Protein AF-A0A7S2A910-F1 (afdb_monomer_lite)

pLDDT: mean 71.66, std 19.48, range [35.72, 94.19]

Sequence (164 aa):
MKNLNARTTRSQGTSTARVACPLPASVPTVTPTARGRAMPSRLSRVRKSLDGVVQEKTGVTPLSKHIQDGSWKIVIIECQSQPHHAKSWSLRRGFFEGVKDSEVLPIHEACARRPIPEAIDALFMAHPLSIRARESAYRRLPVHIACRSGGGARPPPTASGRGG

Organism: Trieres chinensis (NCBI:txid1514140)

Secondary structure (DSSP, 8-state):
-------------------PPPP--------------------------SS-----S----HHHHHHHTT-HHHHHHHHHH-GGGGG--EEETTTTTTSS-EEE-HHHHHHHT---HHHHHHHHHH-GGGGG---TTT---HHHHHHHHHTT------------

Structure (mmCIF, N/CA/C/O backbone):
data_AF-A0A7S2A910-F1
#
_entry.id   AF-A0A7S2A910-F1
#
loop_
_atom_site.group_PDB
_atom_site.id
_atom_site.type_symbol
_atom_site.label_atom_id
_atom_site.label_alt_id
_atom_site.label_comp_id
_atom_site.label_asym_id
_atom_site.label_entity_id
_atom_site.label_seq_id
_atom_site.pdbx_PDB_ins_code
_atom_site.Cartn_x
_atom_site.Cartn_y
_atom_site.Cartn_z
_atom_site.occupancy
_atom_site.B_iso_or_equiv
_atom_site.auth_seq_id
_atom_site.auth_comp_id
_atom_site.auth_asym_id
_atom_site.auth_atom_id
_atom_site.pdbx_PDB_model_num
ATOM 1 N N . MET A 1 1 ? -35.081 -50.556 35.744 1.00 40.06 1 MET A N 1
ATOM 2 C CA . MET A 1 1 ? -34.604 -49.161 35.644 1.00 40.06 1 MET A CA 1
ATOM 3 C C . MET A 1 1 ? -34.170 -48.899 34.208 1.00 40.06 1 MET A C 1
ATOM 5 O O . MET A 1 1 ? -33.286 -49.603 33.759 1.00 40.06 1 MET A O 1
ATOM 9 N N . LYS A 1 2 ? -34.818 -47.917 33.557 1.00 48.88 2 LYS A N 1
ATOM 10 C CA . LYS A 1 2 ? -34.350 -47.045 32.452 1.00 48.88 2 LYS A CA 1
ATOM 11 C C . LYS A 1 2 ? -33.840 -47.756 31.169 1.00 48.88 2 LYS A C 1
ATOM 13 O O . LYS A 1 2 ? -32.824 -48.427 31.207 1.00 48.88 2 LYS A O 1
ATOM 18 N N . ASN A 1 3 ? -34.599 -47.744 30.060 1.00 35.72 3 ASN A N 1
ATOM 19 C CA . ASN A 1 3 ? -34.647 -46.676 29.028 1.00 35.72 3 ASN A CA 1
ATOM 20 C C . ASN A 1 3 ? -33.266 -46.427 28.380 1.00 35.72 3 ASN A C 1
ATOM 22 O O . ASN A 1 3 ? -32.298 -46.293 29.109 1.00 35.72 3 ASN A O 1
ATOM 26 N N . LEU A 1 4 ? -33.059 -46.239 27.074 1.00 50.25 4 LEU A N 1
ATOM 27 C CA . LEU A 1 4 ? -33.903 -45.924 25.915 1.00 50.25 4 LEU A CA 1
ATOM 28 C C . LEU A 1 4 ? -32.935 -45.852 24.698 1.00 50.25 4 LEU A C 1
ATOM 30 O O . LEU A 1 4 ? -31.813 -45.385 24.867 1.00 50.25 4 LEU A O 1
ATOM 34 N N . ASN A 1 5 ? -33.436 -46.156 23.493 1.00 41.19 5 ASN A N 1
ATOM 35 C CA . ASN A 1 5 ? -33.044 -45.562 22.191 1.00 41.19 5 ASN A CA 1
ATOM 36 C C . ASN A 1 5 ? -31.729 -46.051 21.530 1.00 41.19 5 ASN A C 1
ATOM 38 O O . ASN A 1 5 ? -30.758 -46.348 22.199 1.00 41.19 5 ASN A O 1
ATOM 42 N N . ALA A 1 6 ? -31.608 -46.162 20.202 1.00 50.84 6 ALA A N 1
ATOM 43 C CA . ALA A 1 6 ? -32.329 -45.460 19.143 1.00 50.84 6 ALA A CA 1
ATOM 44 C C . ALA A 1 6 ? -32.390 -46.259 17.822 1.00 50.84 6 ALA A C 1
ATOM 46 O O . ALA A 1 6 ? -31.452 -46.956 17.441 1.00 50.84 6 ALA A O 1
ATOM 47 N N . ARG A 1 7 ? -33.512 -46.079 17.113 1.00 45.81 7 ARG A N 1
ATOM 48 C CA . ARG A 1 7 ? -33.729 -46.390 15.692 1.00 45.81 7 ARG A CA 1
ATOM 49 C C . ARG A 1 7 ? -32.830 -45.535 14.799 1.00 45.81 7 ARG A C 1
ATOM 51 O O . ARG A 1 7 ? -32.754 -44.333 15.024 1.00 45.81 7 ARG A O 1
ATOM 58 N N . THR A 1 8 ? -32.387 -46.110 13.681 1.00 52.59 8 THR A N 1
ATOM 59 C CA . THR A 1 8 ? -32.183 -45.357 12.433 1.00 52.59 8 THR A CA 1
ATOM 60 C C . THR A 1 8 ? -32.766 -46.155 11.272 1.00 52.59 8 THR A C 1
ATOM 62 O O . THR A 1 8 ? -32.265 -47.212 10.898 1.00 52.59 8 THR A O 1
ATOM 65 N N . THR A 1 9 ? -33.876 -45.655 10.736 1.00 55.16 9 THR A N 1
ATOM 66 C CA . THR A 1 9 ? -34.580 -46.181 9.565 1.00 55.16 9 THR A CA 1
ATOM 67 C C . THR A 1 9 ? -33.989 -45.617 8.277 1.00 55.16 9 THR A C 1
ATOM 69 O O . THR A 1 9 ? -33.736 -44.420 8.158 1.00 55.16 9 THR A O 1
ATOM 72 N N . ARG A 1 10 ? -33.813 -46.507 7.300 1.00 46.84 10 ARG A N 1
ATOM 73 C CA . ARG A 1 10 ? -33.420 -46.243 5.913 1.00 46.84 10 ARG A CA 1
ATOM 74 C C . ARG A 1 10 ? -34.625 -45.682 5.153 1.00 46.84 10 ARG A C 1
ATOM 76 O O . ARG A 1 10 ? -35.689 -46.289 5.195 1.00 46.84 10 ARG A O 1
ATOM 83 N N . SER A 1 11 ? -34.460 -44.586 4.417 1.00 54.09 11 SER A N 1
ATOM 84 C CA . SER A 1 11 ? -35.404 -44.209 3.358 1.00 54.09 11 SER A CA 1
ATOM 85 C C . SER A 1 11 ? -34.627 -43.743 2.133 1.00 54.09 11 SER A C 1
ATOM 87 O O . SER A 1 11 ? -33.759 -42.878 2.230 1.00 54.09 11 SER A O 1
ATOM 89 N N . GLN A 1 12 ? -34.887 -44.403 1.005 1.00 47.94 12 GLN A N 1
ATOM 90 C CA . GLN A 1 12 ? -34.482 -43.959 -0.319 1.00 47.94 12 GLN A CA 1
ATOM 91 C C . GLN A 1 12 ? -35.565 -43.026 -0.858 1.00 47.94 12 GLN A C 1
ATOM 93 O O . GLN A 1 12 ? -36.750 -43.331 -0.746 1.00 47.94 12 GLN A O 1
ATOM 98 N N . GLY A 1 13 ? -35.148 -41.911 -1.451 1.00 50.31 13 GLY A N 1
ATOM 99 C CA . GLY A 1 13 ? -36.020 -40.968 -2.138 1.00 50.31 13 GLY A CA 1
ATOM 100 C C . GLY A 1 13 ? -35.398 -40.576 -3.469 1.00 50.31 13 GLY A C 1
ATOM 101 O O . GLY A 1 13 ? -34.533 -39.710 -3.531 1.00 50.31 13 GLY A O 1
ATOM 102 N N . THR A 1 14 ? -35.830 -41.247 -4.531 1.00 53.16 14 THR A N 1
ATOM 103 C CA . THR A 1 14 ? -35.690 -40.818 -5.923 1.00 53.16 14 THR A CA 1
ATOM 104 C C . THR A 1 14 ? -36.665 -39.675 -6.189 1.00 53.16 14 THR A C 1
ATOM 106 O O . THR A 1 14 ? -37.867 -39.868 -6.024 1.00 53.16 14 THR A O 1
ATOM 109 N N . SER A 1 15 ? -36.192 -38.512 -6.639 1.00 56.06 15 SER A N 1
ATOM 110 C CA . SER A 1 15 ? -37.054 -37.545 -7.333 1.00 56.06 15 SER A CA 1
ATOM 111 C C . SER A 1 15 ? -36.224 -36.556 -8.152 1.00 56.06 15 SER A C 1
ATOM 113 O O . SER A 1 15 ? -35.722 -35.551 -7.654 1.00 56.06 15 SER A O 1
ATOM 115 N N . THR A 1 16 ? -36.053 -36.867 -9.434 1.00 56.22 16 THR A N 1
ATOM 116 C CA . THR A 1 16 ? -35.594 -35.930 -10.463 1.00 56.22 16 THR A CA 1
ATOM 117 C C . THR A 1 16 ? -36.780 -35.083 -10.916 1.00 56.22 16 THR A C 1
ATOM 119 O O . THR A 1 16 ? -37.520 -35.478 -11.817 1.00 56.22 16 THR A O 1
ATOM 122 N N . ALA A 1 17 ? -36.966 -33.920 -10.296 1.00 53.62 17 ALA A N 1
ATOM 123 C CA . ALA A 1 17 ? -37.913 -32.907 -10.750 1.00 53.62 17 ALA A CA 1
ATOM 124 C C . ALA A 1 17 ? -37.168 -31.820 -11.537 1.00 53.62 17 ALA A C 1
ATOM 126 O O . ALA A 1 17 ? -36.268 -31.152 -11.030 1.00 53.62 17 ALA A O 1
ATOM 127 N N . ARG A 1 18 ? -37.546 -31.679 -12.810 1.00 51.09 18 ARG A N 1
ATOM 128 C CA . ARG A 1 18 ? -37.102 -30.625 -13.724 1.00 51.09 18 ARG A CA 1
ATOM 129 C C . ARG A 1 18 ? -37.602 -29.274 -13.207 1.00 51.09 18 ARG A C 1
ATOM 131 O O . ARG A 1 18 ? -38.808 -29.050 -13.156 1.00 51.09 18 ARG A O 1
ATOM 138 N N . VAL A 1 19 ? -36.685 -28.379 -12.851 1.00 55.19 19 VAL A N 1
ATOM 139 C CA . VAL A 1 19 ? -37.010 -26.980 -12.553 1.00 55.19 19 VAL A CA 1
ATOM 140 C C . VAL A 1 19 ? -37.153 -26.242 -13.881 1.00 55.19 19 VAL A C 1
ATOM 142 O O . VAL A 1 19 ? -36.186 -26.064 -14.619 1.00 55.19 19 VAL A O 1
ATOM 145 N N . ALA A 1 20 ? -38.388 -25.864 -14.197 1.00 51.94 20 ALA A N 1
ATOM 146 C CA . ALA A 1 20 ? -38.708 -24.939 -15.268 1.00 51.94 20 ALA A CA 1
ATOM 147 C C . ALA A 1 20 ? -38.234 -23.532 -14.869 1.00 51.94 20 ALA A C 1
ATOM 149 O O . ALA A 1 20 ? -38.658 -22.998 -13.846 1.00 51.94 20 ALA A O 1
ATOM 150 N N . CYS A 1 21 ? -37.345 -22.946 -15.669 1.00 49.38 21 CYS A N 1
ATOM 151 C CA . CYS A 1 21 ? -36.920 -21.556 -15.541 1.00 49.38 21 CYS A CA 1
ATOM 152 C C . CYS A 1 21 ? -38.016 -20.621 -16.083 1.00 49.38 21 CYS A C 1
ATOM 154 O O . CYS A 1 21 ? -38.345 -20.724 -17.267 1.00 49.38 21 CYS A O 1
ATOM 156 N N . PRO A 1 22 ? -38.556 -19.681 -15.290 1.00 62.53 22 PRO A N 1
ATOM 157 C CA . PRO A 1 22 ? -39.327 -18.574 -15.834 1.00 62.53 22 PRO A CA 1
ATOM 158 C C . PRO A 1 22 ? -38.388 -17.506 -16.419 1.00 62.53 22 PRO A C 1
ATOM 160 O O . PRO A 1 22 ? -37.448 -17.040 -15.776 1.00 62.53 22 PRO A O 1
ATOM 163 N N . LEU A 1 23 ? -38.658 -17.151 -17.675 1.00 58.62 23 LEU A N 1
ATOM 164 C CA . LEU A 1 23 ? -38.021 -16.083 -18.445 1.00 58.62 23 LEU A CA 1
ATOM 165 C C . LEU A 1 23 ? -38.203 -14.714 -17.755 1.00 58.62 23 LEU A C 1
ATOM 167 O O . LEU A 1 23 ? -39.334 -14.378 -17.400 1.00 58.62 23 LEU A O 1
ATOM 171 N N . PRO A 1 24 ? -37.162 -13.871 -17.632 1.00 62.28 24 PRO A N 1
ATOM 172 C CA . PRO A 1 24 ? -37.352 -12.460 -17.327 1.00 62.28 24 PRO A CA 1
ATOM 173 C C . PRO A 1 24 ? -37.759 -11.706 -18.601 1.00 62.28 24 PRO A C 1
ATOM 175 O O . PRO A 1 24 ? -36.966 -11.529 -19.526 1.00 62.28 24 PRO A O 1
ATOM 178 N N . ALA A 1 25 ? -39.013 -11.260 -18.650 1.00 55.25 25 ALA A N 1
ATOM 179 C CA . ALA A 1 25 ? -39.485 -10.300 -19.638 1.00 55.25 25 ALA A CA 1
ATOM 180 C C . ALA A 1 25 ? -39.090 -8.869 -19.233 1.00 55.25 25 ALA A C 1
ATOM 182 O O . ALA A 1 25 ? -39.200 -8.501 -18.064 1.00 55.25 25 ALA A O 1
ATOM 183 N N . SER A 1 26 ? -38.763 -8.061 -20.247 1.00 53.50 26 SER A N 1
ATOM 184 C CA . SER A 1 26 ? -38.659 -6.586 -20.261 1.00 53.50 26 SER A CA 1
ATOM 185 C C . SER A 1 26 ? -37.235 -6.026 -20.301 1.00 53.50 26 SER A C 1
ATOM 187 O O . SER A 1 26 ? -36.654 -5.600 -19.307 1.00 53.50 26 SER A O 1
ATOM 189 N N . VAL A 1 27 ? -36.709 -5.978 -21.525 1.00 65.62 27 VAL A N 1
ATOM 190 C CA . VAL A 1 27 ? -35.573 -5.146 -21.938 1.00 65.62 27 VAL A CA 1
ATOM 191 C C . VAL A 1 27 ? -36.116 -3.748 -22.276 1.00 65.62 27 VAL A C 1
ATOM 193 O O . VAL A 1 27 ? -36.995 -3.661 -23.134 1.00 65.62 27 VAL A O 1
ATOM 196 N N . PRO A 1 28 ? -35.642 -2.650 -21.660 1.00 63.41 28 PRO A N 1
ATOM 197 C CA . PRO A 1 28 ? -35.991 -1.311 -22.118 1.00 63.41 28 PRO A CA 1
ATOM 198 C C . PRO A 1 28 ? -35.214 -0.933 -23.388 1.00 63.41 28 PRO A C 1
ATOM 200 O O . PRO A 1 28 ? -33.989 -1.033 -23.468 1.00 63.41 28 PRO A O 1
ATOM 203 N N . THR A 1 29 ? -35.988 -0.488 -24.373 1.00 55.12 29 THR A N 1
ATOM 204 C CA . THR A 1 29 ? -35.631 0.068 -25.679 1.00 55.12 29 THR A CA 1
ATOM 205 C C . THR A 1 29 ? -34.509 1.108 -25.619 1.00 55.12 29 THR A C 1
ATOM 207 O O . THR A 1 29 ? -34.629 2.139 -24.962 1.00 55.12 29 THR A O 1
ATOM 210 N N . VAL A 1 30 ? -33.442 0.869 -26.384 1.00 57.66 30 VAL A N 1
ATOM 211 C CA . VAL A 1 30 ? -32.411 1.862 -26.706 1.00 57.66 30 VAL A CA 1
ATOM 212 C C . VAL A 1 30 ? -32.880 2.751 -27.861 1.00 57.66 30 VAL A C 1
ATOM 214 O O . VAL A 1 30 ? -33.093 2.283 -28.975 1.00 57.66 30 VAL A O 1
ATOM 217 N N . THR A 1 31 ? -33.018 4.052 -27.612 1.00 67.31 31 THR A N 1
ATOM 218 C CA . THR A 1 31 ? -33.174 5.086 -28.647 1.00 67.31 31 THR A CA 1
ATOM 219 C C . THR A 1 31 ? -31.821 5.740 -28.940 1.00 67.31 31 THR A C 1
ATOM 221 O O . THR A 1 31 ? -31.247 6.345 -28.030 1.00 67.31 31 THR A O 1
ATOM 224 N N . PRO A 1 32 ? -31.298 5.693 -30.179 1.00 52.84 32 PRO A N 1
ATOM 225 C CA . PRO A 1 32 ? -30.156 6.502 -30.579 1.00 52.84 32 PRO A CA 1
ATOM 226 C C . PRO A 1 32 ? -30.642 7.800 -31.242 1.00 52.84 32 PRO A C 1
ATOM 228 O O . PRO A 1 32 ? -31.003 7.807 -32.417 1.00 52.84 32 PRO A O 1
ATOM 231 N N . THR A 1 33 ? -30.616 8.916 -30.508 1.00 60.06 33 THR A N 1
ATOM 232 C CA . THR A 1 33 ? -30.754 10.255 -31.105 1.00 60.06 33 THR A CA 1
ATOM 233 C C . THR A 1 33 ? -29.372 10.846 -31.341 1.00 60.06 33 THR A C 1
ATOM 235 O O . THR A 1 33 ? -28.527 10.925 -30.450 1.00 60.06 33 THR A O 1
ATOM 238 N N . ALA A 1 34 ? -29.141 11.210 -32.594 1.00 48.25 34 ALA A N 1
ATOM 239 C CA . ALA A 1 34 ? -27.862 11.597 -33.146 1.00 48.25 34 ALA A CA 1
ATOM 240 C C . ALA A 1 34 ? -27.514 13.083 -32.923 1.00 48.25 34 ALA A C 1
ATOM 242 O O . ALA A 1 34 ? -28.385 13.944 -32.914 1.00 48.25 34 ALA A O 1
ATOM 243 N N . ARG A 1 35 ? -26.196 13.333 -32.936 1.00 49.75 35 ARG A N 1
ATOM 244 C CA . ARG A 1 35 ? -25.478 14.543 -33.396 1.00 49.75 35 ARG A CA 1
ATOM 245 C C . ARG A 1 35 ? -25.598 15.844 -32.587 1.00 49.75 35 ARG A C 1
ATOM 247 O O . ARG A 1 35 ? -26.599 16.542 -32.615 1.00 49.75 35 ARG A O 1
ATOM 254 N N . GLY A 1 36 ? -24.439 16.272 -32.082 1.00 42.06 36 GLY A N 1
ATOM 255 C CA . GLY A 1 36 ? -24.138 17.670 -31.771 1.00 42.06 36 GLY A CA 1
ATOM 256 C C . GLY A 1 36 ? -22.691 17.843 -31.308 1.00 42.06 36 GLY A C 1
ATOM 257 O O . GLY A 1 36 ? -22.384 17.636 -30.141 1.00 42.06 36 GLY A O 1
ATOM 258 N N . ARG A 1 37 ? -21.784 18.177 -32.233 1.00 49.94 37 ARG A N 1
ATOM 259 C CA . ARG A 1 37 ? -20.414 18.630 -31.935 1.00 49.94 37 ARG A CA 1
ATOM 260 C C . ARG A 1 37 ? -20.463 19.919 -31.106 1.00 49.94 37 ARG A C 1
ATOM 262 O O . ARG A 1 37 ? -21.207 20.812 -31.483 1.00 49.94 37 ARG A O 1
ATOM 269 N N . ALA A 1 38 ? -19.595 20.041 -30.102 1.00 39.41 38 ALA A N 1
ATOM 270 C CA . ALA A 1 38 ? -18.672 21.172 -29.909 1.00 39.41 38 ALA A CA 1
ATOM 271 C C . ALA A 1 38 ? -18.071 21.120 -28.495 1.00 39.41 38 ALA A C 1
ATOM 273 O O . ALA A 1 38 ? -18.745 21.378 -27.504 1.00 39.41 38 ALA A O 1
ATOM 274 N N . MET A 1 39 ? -16.777 20.812 -28.418 1.00 45.47 39 MET A N 1
ATOM 275 C CA . MET A 1 39 ? -15.938 21.173 -27.278 1.00 45.47 39 MET A CA 1
ATOM 276 C C . MET A 1 39 ? -15.474 22.616 -27.478 1.00 45.47 39 MET A C 1
ATOM 278 O O . MET A 1 39 ? -14.829 22.895 -28.490 1.00 45.47 39 MET A O 1
ATOM 282 N N . PRO A 1 40 ? -15.709 23.502 -26.504 1.00 48.94 40 PRO A N 1
ATOM 283 C CA . PRO A 1 40 ? -14.758 24.550 -26.205 1.00 48.94 40 PRO A CA 1
ATOM 284 C C . PRO A 1 40 ? -14.033 24.254 -24.890 1.00 48.94 40 PRO A C 1
ATOM 286 O O . PRO A 1 40 ? -14.596 23.949 -23.841 1.00 48.94 40 PRO A O 1
ATOM 289 N N . SER A 1 41 ? -12.724 24.341 -25.023 1.00 44.94 41 SER A N 1
ATOM 290 C CA . SER A 1 41 ? -11.669 24.292 -24.031 1.00 44.94 41 SER A CA 1
ATOM 291 C C . SER A 1 41 ? -11.904 25.157 -22.784 1.00 44.94 41 SER A C 1
ATOM 293 O O . SER A 1 41 ? -12.318 26.306 -22.870 1.00 44.94 41 SER A O 1
ATOM 295 N N . ARG A 1 42 ? -11.391 24.633 -21.662 1.00 50.16 42 ARG A N 1
ATOM 296 C CA . ARG A 1 42 ? -10.550 25.367 -20.701 1.00 50.16 42 ARG A CA 1
ATOM 297 C C . ARG A 1 42 ? -11.227 26.508 -19.936 1.00 50.16 42 ARG A C 1
ATOM 299 O O . ARG A 1 42 ? -11.011 27.667 -20.247 1.00 50.16 42 ARG A O 1
ATOM 306 N N . LEU A 1 43 ? -11.819 26.173 -18.790 1.00 48.75 43 LEU A N 1
ATOM 307 C CA . LEU A 1 43 ? -11.615 26.960 -17.572 1.00 48.75 43 LEU A CA 1
ATOM 308 C C . LEU A 1 43 ? -11.430 26.023 -16.378 1.00 48.75 43 LEU A C 1
ATOM 310 O O . LEU A 1 43 ? -12.356 25.407 -15.856 1.00 48.75 43 LEU A O 1
ATOM 314 N N . SER A 1 44 ? -10.173 25.939 -15.963 1.00 45.81 44 SER A N 1
ATOM 315 C CA . SER A 1 44 ? -9.713 25.502 -14.657 1.00 45.81 44 SER A CA 1
ATOM 316 C C . SER A 1 44 ? -10.465 26.247 -13.554 1.00 45.81 44 SER A C 1
ATOM 318 O O . SER A 1 44 ? -10.058 27.331 -13.135 1.00 45.81 44 SER A O 1
ATOM 320 N N . ARG A 1 45 ? -11.550 25.662 -13.042 1.00 42.28 45 ARG A N 1
ATOM 321 C CA . ARG A 1 45 ? -12.090 26.053 -11.740 1.00 42.28 45 ARG A CA 1
ATOM 322 C C . ARG A 1 45 ? -11.323 25.284 -10.676 1.00 42.28 45 ARG A C 1
ATOM 324 O O . ARG A 1 45 ? -11.719 24.208 -10.238 1.00 42.28 45 ARG A O 1
ATOM 331 N N . VAL A 1 46 ? -10.184 25.865 -10.313 1.00 42.38 46 VAL A N 1
ATOM 332 C CA . VAL A 1 46 ? -9.438 25.557 -9.097 1.00 42.38 46 VAL A CA 1
ATOM 333 C C . VAL A 1 46 ? -10.413 25.693 -7.929 1.00 42.38 46 VAL A C 1
ATOM 335 O O . VAL A 1 46 ? -10.716 26.798 -7.481 1.00 42.38 46 VAL A O 1
ATOM 338 N N . ARG A 1 47 ? -10.942 24.570 -7.439 1.00 48.50 47 ARG A N 1
ATOM 339 C CA . ARG A 1 47 ? -11.446 24.511 -6.070 1.00 48.50 47 ARG A CA 1
ATOM 340 C C . ARG A 1 47 ? -10.210 24.543 -5.178 1.00 48.50 47 ARG A C 1
ATOM 342 O O . ARG A 1 47 ? -9.563 23.522 -4.975 1.00 48.50 47 ARG A O 1
ATOM 349 N N . LYS A 1 48 ? -9.846 25.748 -4.729 1.00 39.72 48 LYS A N 1
ATOM 350 C CA . LYS A 1 48 ? -8.964 25.948 -3.577 1.00 39.72 48 LYS A CA 1
ATOM 351 C C . LYS A 1 48 ? -9.664 25.294 -2.387 1.00 39.72 48 LYS A C 1
ATOM 353 O O . LYS A 1 48 ? -10.587 25.881 -1.831 1.00 39.72 48 LYS A O 1
ATOM 358 N N . SER A 1 49 ? -9.281 24.062 -2.063 1.00 39.88 49 SER A N 1
ATOM 359 C CA . SER A 1 49 ? -9.566 23.499 -0.747 1.00 39.88 49 SER A CA 1
ATOM 360 C C . SER A 1 49 ? -8.603 24.179 0.217 1.00 39.88 49 SER A C 1
ATOM 362 O O . SER A 1 49 ? -7.389 24.102 0.036 1.00 39.88 49 SER A O 1
ATOM 364 N N . LEU A 1 50 ? -9.161 24.920 1.167 1.00 50.91 50 LEU A N 1
ATOM 365 C CA . LEU A 1 50 ? -8.466 25.683 2.204 1.00 50.91 50 LEU A CA 1
ATOM 366 C C . LEU A 1 50 ? -8.056 24.784 3.380 1.00 50.91 50 LEU A C 1
ATOM 368 O O . LEU A 1 50 ? -8.165 25.189 4.525 1.00 50.91 50 LEU A O 1
ATOM 372 N N . ASP A 1 51 ? -7.543 23.593 3.081 1.00 42.44 51 ASP A N 1
ATOM 373 C CA . ASP A 1 51 ? -6.884 22.728 4.057 1.00 42.44 51 ASP A CA 1
ATOM 374 C C . ASP A 1 51 ? -5.496 22.421 3.499 1.00 42.44 51 ASP A C 1
ATOM 376 O O . ASP A 1 51 ? -5.314 21.613 2.584 1.00 42.44 51 ASP A O 1
ATOM 380 N N . GLY A 1 52 ? -4.523 23.196 3.970 1.00 43.06 52 GLY A N 1
ATOM 381 C CA . GLY A 1 52 ? -3.140 23.170 3.523 1.00 43.06 52 GLY A CA 1
ATOM 382 C C . GLY A 1 52 ? -2.437 21.863 3.871 1.00 43.06 52 GLY A C 1
ATOM 383 O O . GLY A 1 52 ? -1.709 21.795 4.853 1.00 43.06 52 GLY A O 1
ATOM 384 N N . VAL A 1 53 ? -2.566 20.866 3.001 1.00 38.59 53 VAL A N 1
ATOM 385 C CA . VAL A 1 53 ? -1.536 19.843 2.809 1.00 38.59 53 VAL A CA 1
ATOM 386 C C . VAL A 1 53 ? -1.088 19.938 1.361 1.00 38.59 53 VAL A C 1
ATOM 388 O O . VAL A 1 53 ? -1.657 19.337 0.450 1.00 38.59 53 VAL A O 1
ATOM 391 N N . VAL A 1 54 ? -0.062 20.757 1.144 1.00 41.88 54 VAL A N 1
ATOM 392 C CA . VAL A 1 54 ? 0.761 20.685 -0.060 1.00 41.88 54 VAL A CA 1
ATOM 393 C C . VAL A 1 54 ? 1.362 19.280 -0.061 1.00 41.88 54 VAL A C 1
ATOM 395 O O . VAL A 1 54 ? 2.279 18.995 0.700 1.00 41.88 54 VAL A O 1
ATOM 398 N N . GLN A 1 55 ? 0.797 18.368 -0.856 1.00 45.00 55 GLN A N 1
ATOM 399 C CA . GLN A 1 55 ? 1.406 17.067 -1.118 1.00 45.00 55 GLN A CA 1
ATOM 400 C C . GLN A 1 55 ? 2.660 17.313 -1.961 1.00 45.00 55 GLN A C 1
ATOM 402 O O . GLN A 1 55 ? 2.621 17.313 -3.193 1.00 45.00 55 GLN A O 1
ATOM 407 N N . GLU A 1 56 ? 3.768 17.619 -1.287 1.00 41.59 56 GLU A N 1
ATOM 408 C CA . GLU A 1 56 ? 5.083 17.649 -1.906 1.00 41.59 56 GLU A CA 1
ATOM 409 C C . GLU A 1 56 ? 5.357 16.296 -2.562 1.00 41.59 56 GLU A C 1
ATOM 411 O O . GLU A 1 56 ? 4.961 15.235 -2.078 1.00 41.59 56 GLU A O 1
ATOM 416 N N . LYS A 1 57 ? 6.009 16.350 -3.723 1.00 45.22 57 LYS A N 1
ATOM 417 C CA . LYS A 1 57 ? 6.268 15.232 -4.642 1.00 45.22 57 LYS A CA 1
ATOM 418 C C . LYS A 1 57 ? 7.310 14.238 -4.105 1.00 45.22 57 LYS A C 1
ATOM 420 O O . LYS A 1 57 ? 8.143 13.730 -4.849 1.00 45.22 57 LYS A O 1
ATOM 425 N N . THR A 1 58 ? 7.253 13.940 -2.818 1.00 51.69 58 THR A N 1
ATOM 426 C CA . THR A 1 58 ? 7.870 12.798 -2.156 1.00 51.69 58 THR A CA 1
ATOM 427 C C . THR A 1 58 ? 6.710 11.952 -1.638 1.00 51.69 58 THR A C 1
ATOM 429 O O . THR A 1 58 ? 6.318 12.041 -0.485 1.00 51.69 58 THR A O 1
ATOM 432 N N . GLY A 1 59 ? 6.093 11.161 -2.527 1.00 59.09 59 GLY A N 1
ATOM 433 C CA . GLY A 1 59 ? 4.833 10.432 -2.291 1.00 59.09 59 GLY A CA 1
ATOM 434 C C . GLY A 1 59 ? 4.849 9.363 -1.185 1.00 59.09 59 GLY A C 1
ATOM 435 O O . GLY A 1 59 ? 4.059 8.430 -1.234 1.00 59.09 59 GLY A O 1
ATOM 436 N N . VAL A 1 60 ? 5.745 9.436 -0.204 1.00 68.44 60 VAL A N 1
ATOM 437 C CA . VAL A 1 60 ? 5.809 8.528 0.939 1.00 68.44 60 VAL A CA 1
ATOM 438 C C . VAL A 1 60 ? 4.818 9.007 1.996 1.00 68.44 60 VAL A C 1
ATOM 440 O O . VAL A 1 60 ? 5.089 9.926 2.763 1.00 68.44 60 VAL A O 1
ATOM 443 N N . THR A 1 61 ? 3.648 8.377 2.032 1.00 83.94 61 THR A N 1
ATOM 444 C CA . THR A 1 61 ? 2.671 8.591 3.103 1.00 83.94 61 THR A CA 1
ATOM 445 C C . THR A 1 61 ? 3.136 7.926 4.403 1.00 83.94 61 THR A C 1
ATOM 447 O O . THR A 1 61 ? 3.883 6.940 4.353 1.00 83.94 61 THR A O 1
ATOM 450 N N . PRO A 1 62 ? 2.673 8.393 5.578 1.00 86.44 62 PRO A N 1
ATOM 451 C CA . PRO A 1 62 ? 2.921 7.695 6.843 1.00 86.44 62 PRO A CA 1
ATOM 452 C C . PRO A 1 62 ? 2.458 6.230 6.779 1.00 86.44 62 PRO A C 1
ATOM 454 O O . PRO A 1 62 ? 3.175 5.333 7.218 1.00 86.44 62 PRO A O 1
ATOM 457 N N . LEU A 1 63 ? 1.333 5.964 6.103 1.00 88.94 63 LEU A N 1
ATOM 458 C CA . LEU A 1 63 ? 0.853 4.610 5.822 1.00 88.94 63 LEU A CA 1
ATOM 459 C C . LEU A 1 63 ? 1.882 3.764 5.046 1.00 88.94 63 LEU A C 1
ATOM 461 O O . LEU A 1 63 ? 2.158 2.632 5.440 1.00 88.94 63 LEU A O 1
ATOM 465 N N . SER A 1 64 ? 2.487 4.303 3.978 1.00 88.44 64 SER A N 1
ATOM 466 C CA . SER A 1 64 ? 3.547 3.604 3.231 1.00 88.44 64 SER A CA 1
ATOM 467 C C . SER A 1 64 ? 4.756 3.303 4.121 1.00 88.44 64 SER A C 1
ATOM 469 O O . SER A 1 64 ? 5.331 2.220 4.018 1.00 88.44 64 SER A O 1
ATOM 471 N N . LYS A 1 65 ? 5.126 4.204 5.039 1.00 89.56 65 LYS A N 1
ATOM 472 C CA . LYS A 1 65 ? 6.211 3.953 6.000 1.00 89.56 65 LYS A CA 1
ATOM 473 C C . LYS A 1 65 ? 5.883 2.786 6.940 1.00 89.56 65 LYS A C 1
ATOM 475 O O . LYS A 1 65 ? 6.685 1.872 7.077 1.00 89.56 65 LYS A O 1
ATOM 480 N N . HIS A 1 66 ? 4.680 2.732 7.506 1.00 91.69 66 HIS A N 1
ATOM 481 C CA . HIS A 1 66 ? 4.292 1.613 8.375 1.00 91.69 66 HIS A CA 1
ATOM 482 C C 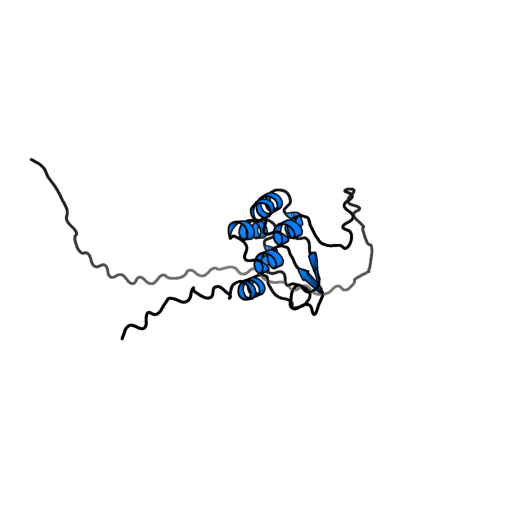. HIS A 1 66 ? 4.245 0.266 7.640 1.00 91.69 66 HIS A C 1
ATOM 484 O O . HIS A 1 66 ? 4.613 -0.761 8.214 1.00 91.69 66 HIS A O 1
ATOM 490 N N . ILE A 1 67 ? 3.852 0.267 6.362 1.00 91.56 67 ILE A N 1
ATOM 491 C CA . ILE A 1 67 ? 3.915 -0.920 5.499 1.00 91.56 67 ILE A CA 1
ATOM 492 C C . ILE A 1 67 ? 5.371 -1.326 5.250 1.00 91.56 67 ILE A C 1
ATOM 494 O O . ILE A 1 67 ? 5.693 -2.511 5.304 1.00 91.56 67 ILE A O 1
ATOM 498 N N . GLN A 1 68 ? 6.269 -0.364 5.020 1.00 88.75 68 GLN A N 1
ATOM 499 C CA . GLN A 1 68 ? 7.705 -0.626 4.874 1.00 88.75 68 GLN A CA 1
ATOM 500 C C . GLN A 1 68 ? 8.303 -1.303 6.096 1.00 88.75 68 GLN A C 1
ATOM 502 O O . GLN A 1 68 ? 9.034 -2.287 5.959 1.00 88.75 68 GLN A O 1
ATOM 507 N N . ASP A 1 69 ? 7.941 -0.796 7.263 1.00 90.19 69 ASP A N 1
ATOM 508 C CA . ASP A 1 69 ? 8.424 -1.286 8.545 1.00 90.19 69 ASP A CA 1
ATOM 509 C C . ASP A 1 69 ? 7.773 -2.629 8.929 1.00 90.19 69 ASP A C 1
ATOM 511 O O . ASP A 1 69 ? 8.152 -3.239 9.923 1.00 90.19 69 ASP A O 1
ATOM 515 N N . GLY A 1 70 ? 6.776 -3.106 8.168 1.00 89.31 70 GLY A N 1
ATOM 516 C CA . GLY A 1 70 ? 6.017 -4.319 8.490 1.00 89.31 70 GLY A CA 1
ATOM 517 C C . GLY A 1 70 ? 5.147 -4.167 9.743 1.00 89.31 70 GLY A C 1
ATOM 518 O O . GLY A 1 70 ? 4.717 -5.157 10.334 1.00 89.31 70 GLY A O 1
ATOM 519 N N . SER A 1 71 ? 4.872 -2.930 10.164 1.00 93.69 71 SER A N 1
ATOM 520 C CA . SER A 1 71 ? 4.074 -2.608 11.349 1.00 93.69 71 SER A CA 1
ATOM 521 C C . SER A 1 71 ? 2.577 -2.727 11.054 1.00 93.69 71 SER A C 1
ATOM 523 O O . SER A 1 71 ? 1.823 -1.758 11.143 1.00 93.69 71 SER A O 1
ATOM 525 N N . TRP A 1 72 ? 2.126 -3.934 10.704 1.00 92.94 72 TRP A N 1
ATOM 526 C CA . TRP A 1 72 ? 0.771 -4.203 10.209 1.00 92.94 72 TRP A CA 1
ATOM 527 C C . TRP A 1 72 ? -0.348 -3.760 11.161 1.00 92.94 72 TRP A C 1
ATOM 529 O O . TRP A 1 72 ? -1.395 -3.310 10.709 1.00 92.94 72 TRP A O 1
ATOM 539 N N . LYS A 1 73 ? -0.120 -3.809 12.479 1.00 94.19 73 LYS A N 1
ATOM 540 C CA . LYS A 1 73 ? -1.080 -3.306 13.477 1.00 94.19 73 LYS A CA 1
ATOM 541 C C . LYS A 1 73 ? -1.342 -1.806 13.323 1.00 94.19 73 LYS A C 1
ATOM 543 O O . LYS A 1 73 ? -2.489 -1.378 13.370 1.00 94.19 73 LYS A O 1
ATOM 548 N N . ILE A 1 74 ? -0.285 -1.023 13.101 1.00 93.88 74 ILE A N 1
ATOM 549 C CA . ILE A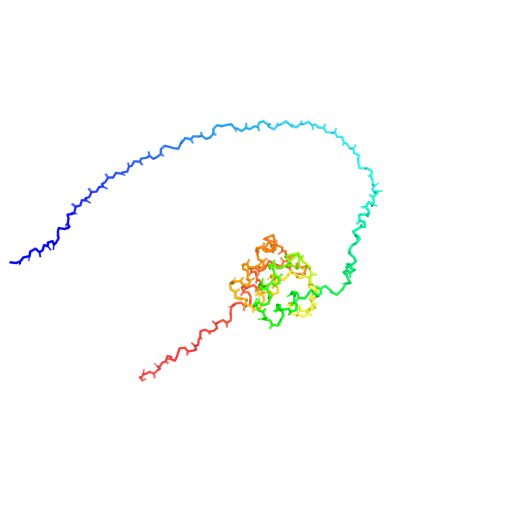 1 74 ? -0.393 0.425 12.885 1.00 93.88 74 ILE A CA 1
ATOM 550 C C . ILE A 1 74 ? -1.070 0.693 11.541 1.00 93.88 74 ILE A C 1
ATOM 552 O O . ILE A 1 74 ? -1.940 1.549 11.462 1.00 93.88 74 ILE A O 1
ATOM 556 N N . VAL A 1 75 ? -0.742 -0.092 10.508 1.00 93.31 75 VAL A N 1
ATOM 557 C CA . VAL A 1 75 ? -1.394 -0.009 9.189 1.00 93.31 75 VAL A CA 1
ATOM 558 C C . VAL A 1 75 ? -2.910 -0.176 9.307 1.00 93.31 75 VAL A C 1
ATOM 560 O O . VAL A 1 75 ? -3.645 0.596 8.699 1.00 93.31 75 VAL A O 1
ATOM 563 N N . ILE A 1 76 ? -3.388 -1.133 10.107 1.00 94.19 76 ILE A N 1
ATOM 564 C CA . ILE A 1 76 ? -4.826 -1.353 10.327 1.00 94.19 76 ILE A CA 1
ATOM 565 C C . ILE A 1 76 ? -5.476 -0.124 10.981 1.00 94.19 76 ILE A C 1
ATOM 567 O O . ILE A 1 76 ? -6.486 0.367 10.479 1.00 94.19 76 ILE A O 1
ATOM 571 N N . ILE A 1 77 ? -4.877 0.400 12.056 1.00 94.00 77 ILE A N 1
ATOM 572 C CA . ILE A 1 77 ? -5.379 1.587 12.775 1.00 94.00 77 ILE A CA 1
ATOM 573 C C . ILE A 1 77 ? -5.408 2.814 11.851 1.00 94.00 77 ILE A C 1
ATOM 575 O O . ILE A 1 77 ? -6.393 3.553 11.808 1.00 94.00 77 ILE A O 1
ATOM 579 N N . GLU A 1 78 ? -4.346 3.009 11.074 1.00 91.69 78 GLU A N 1
ATOM 580 C CA . GLU A 1 78 ? -4.208 4.117 10.132 1.00 91.69 78 GLU A CA 1
ATOM 581 C C . GLU A 1 78 ? -5.232 4.012 8.991 1.00 91.69 78 GLU A C 1
ATOM 583 O O . GLU A 1 78 ? -5.831 5.014 8.614 1.00 91.69 78 GLU A O 1
ATOM 588 N N . CYS A 1 79 ? -5.511 2.807 8.479 1.00 91.56 79 CYS A N 1
ATOM 589 C CA . CYS A 1 79 ? -6.544 2.598 7.456 1.00 91.56 79 CYS A CA 1
ATOM 590 C C . CYS A 1 79 ? -7.954 2.911 7.970 1.00 91.56 79 CYS A C 1
ATOM 592 O O . CYS A 1 79 ? -8.774 3.428 7.213 1.00 91.56 79 CYS A O 1
ATOM 594 N N . GLN A 1 80 ? -8.236 2.612 9.242 1.00 90.50 80 GLN A N 1
ATOM 595 C CA . GLN A 1 80 ? -9.517 2.929 9.880 1.00 90.50 80 GLN A CA 1
ATOM 596 C C . GLN A 1 80 ? -9.667 4.431 10.144 1.00 90.50 80 GLN A C 1
ATOM 598 O O . GLN A 1 80 ? -10.749 4.985 9.961 1.00 90.50 80 GLN A O 1
ATOM 603 N N . SER A 1 81 ? -8.581 5.091 10.546 1.00 91.75 81 SER A N 1
ATOM 604 C CA . SER A 1 81 ? -8.592 6.512 10.912 1.00 91.75 81 SER A CA 1
ATOM 605 C C . SER A 1 81 ? -8.514 7.429 9.687 1.00 91.75 81 SER A C 1
ATOM 607 O O . SER A 1 81 ? -9.151 8.479 9.644 1.00 91.75 81 SER A O 1
ATOM 609 N N . GLN A 1 82 ? -7.729 7.045 8.676 1.00 88.62 82 GLN A N 1
ATOM 610 C CA . GLN A 1 82 ? -7.392 7.861 7.507 1.00 88.62 82 GLN A CA 1
ATOM 611 C C . GLN A 1 82 ? -7.403 7.021 6.212 1.00 88.62 82 GLN A C 1
ATOM 613 O O . GLN A 1 82 ? -6.368 6.816 5.571 1.00 88.62 82 GLN A O 1
ATOM 618 N N . PRO A 1 83 ? -8.583 6.575 5.741 1.00 88.12 83 PRO A N 1
ATOM 619 C CA . PRO A 1 83 ? -8.690 5.688 4.576 1.00 88.12 83 PRO A CA 1
ATOM 620 C C . PRO A 1 83 ? -8.211 6.334 3.267 1.00 88.12 83 PRO A C 1
ATOM 622 O O . PRO A 1 83 ? -7.807 5.647 2.330 1.00 88.12 83 PRO A O 1
ATOM 625 N N . HIS A 1 84 ? -8.203 7.667 3.189 1.00 86.50 84 HIS A N 1
ATOM 626 C CA . HIS A 1 84 ? -7.729 8.396 2.015 1.00 86.50 84 HIS A CA 1
ATOM 627 C C . HIS A 1 84 ? -6.232 8.160 1.732 1.00 86.50 84 HIS A C 1
ATOM 629 O O . HIS A 1 84 ? -5.821 8.203 0.569 1.00 86.50 84 HIS A O 1
ATOM 635 N N . HIS A 1 85 ? -5.433 7.817 2.752 1.00 86.62 85 HIS A N 1
ATOM 636 C CA . HIS A 1 85 ? -4.032 7.429 2.581 1.00 86.62 85 HIS A CA 1
ATOM 637 C C . HIS A 1 85 ? -3.869 6.153 1.742 1.00 86.62 85 HIS A C 1
ATOM 639 O O . HIS A 1 85 ? -2.889 6.042 1.006 1.00 86.62 85 HIS A O 1
ATOM 645 N N . ALA A 1 86 ? -4.845 5.234 1.757 1.00 88.50 86 ALA A N 1
ATOM 646 C CA . ALA A 1 86 ? -4.812 4.002 0.962 1.00 88.50 86 ALA A CA 1
ATOM 647 C C . ALA A 1 86 ? -4.927 4.246 -0.558 1.00 88.50 86 ALA A C 1
ATOM 649 O O . ALA A 1 86 ? -4.545 3.391 -1.359 1.00 88.50 86 ALA A O 1
ATOM 650 N N . LYS A 1 87 ? -5.438 5.416 -0.967 1.00 89.38 87 LYS A N 1
ATOM 651 C CA . LYS A 1 87 ? -5.536 5.845 -2.373 1.00 89.38 87 LYS A CA 1
ATOM 652 C C . LYS A 1 87 ? -4.301 6.625 -2.844 1.00 89.38 87 LYS A C 1
ATOM 654 O O . LYS A 1 87 ? -4.158 6.878 -4.041 1.00 89.38 87 LYS A O 1
ATOM 659 N N . SER A 1 88 ? -3.426 7.026 -1.924 1.00 88.44 88 SER A N 1
ATOM 660 C CA . SER A 1 88 ? -2.244 7.811 -2.263 1.00 88.44 88 SER A CA 1
ATOM 661 C C . SER A 1 88 ? -1.213 6.949 -2.984 1.00 88.44 88 SER A C 1
ATOM 663 O O . SER A 1 88 ? -0.905 5.844 -2.543 1.00 88.44 88 SER A O 1
ATOM 665 N N . TRP A 1 89 ? -0.691 7.451 -4.100 1.00 89.06 89 TRP A N 1
ATOM 666 C CA . TRP A 1 89 ? 0.348 6.775 -4.868 1.00 89.06 89 TRP A CA 1
ATOM 667 C C . TRP A 1 89 ? 1.722 7.177 -4.349 1.00 89.06 89 TRP A C 1
ATOM 669 O O . TRP A 1 89 ? 2.022 8.361 -4.199 1.00 89.06 89 TRP A O 1
ATOM 679 N N . SER A 1 90 ? 2.566 6.178 -4.114 1.00 87.88 90 SER A N 1
ATOM 680 C CA . SER A 1 90 ? 3.926 6.360 -3.630 1.00 87.88 90 SER A CA 1
ATOM 681 C C . SER A 1 90 ? 4.922 6.012 -4.725 1.00 87.88 90 SER A C 1
ATOM 683 O O . SER A 1 90 ? 4.891 4.915 -5.283 1.00 87.88 90 SER A O 1
ATOM 685 N N . LEU A 1 91 ? 5.821 6.945 -5.045 1.00 86.69 91 LEU A N 1
ATOM 686 C CA . LEU A 1 91 ? 6.919 6.683 -5.970 1.00 86.69 91 LEU A CA 1
ATOM 687 C C . LEU A 1 91 ? 7.976 5.836 -5.263 1.00 86.69 91 LEU A C 1
ATOM 689 O O . LEU A 1 91 ? 8.575 6.262 -4.274 1.00 86.69 91 LEU A O 1
ATOM 693 N N . ARG A 1 92 ? 8.235 4.645 -5.794 1.00 81.69 92 ARG A N 1
ATOM 694 C CA . ARG A 1 92 ? 9.247 3.733 -5.277 1.00 81.69 92 ARG A CA 1
ATOM 695 C C . ARG A 1 92 ? 10.329 3.483 -6.299 1.00 81.69 92 ARG A C 1
ATOM 697 O O . ARG A 1 92 ? 10.105 2.884 -7.351 1.00 81.69 92 ARG A O 1
ATOM 704 N N . ARG A 1 93 ? 11.533 3.912 -5.939 1.00 81.94 93 ARG A N 1
ATOM 705 C CA . ARG A 1 93 ? 12.729 3.662 -6.730 1.00 81.94 93 ARG A CA 1
ATOM 706 C C . ARG A 1 93 ? 13.135 2.205 -6.607 1.00 81.94 93 ARG A C 1
ATOM 708 O O . ARG A 1 93 ? 13.240 1.685 -5.499 1.00 81.94 93 ARG A O 1
ATOM 715 N N . GLY A 1 94 ? 13.312 1.542 -7.744 1.00 76.19 94 GLY A N 1
ATOM 716 C CA . GLY A 1 94 ? 13.810 0.170 -7.790 1.00 76.19 94 GLY A CA 1
ATOM 717 C C . GLY A 1 94 ? 12.902 -0.901 -7.178 1.00 76.19 94 GLY A C 1
ATOM 718 O O . GLY A 1 94 ? 13.379 -2.000 -6.908 1.00 76.19 94 GLY A O 1
ATOM 719 N N . PHE A 1 95 ? 11.606 -0.624 -6.987 1.00 71.62 95 PHE A N 1
ATOM 720 C CA . PHE A 1 95 ? 10.655 -1.556 -6.358 1.00 71.62 95 PHE A CA 1
ATOM 721 C C . PHE A 1 95 ? 10.605 -2.934 -7.040 1.00 71.62 95 PHE A C 1
ATOM 723 O O . PHE A 1 95 ? 10.424 -3.954 -6.380 1.00 71.62 95 PHE A O 1
ATOM 730 N N . PHE A 1 96 ? 10.831 -2.976 -8.355 1.00 69.38 96 PHE A N 1
ATOM 731 C CA . PHE A 1 96 ? 11.036 -4.214 -9.095 1.00 69.38 96 PHE A CA 1
ATOM 732 C C . PHE A 1 96 ? 12.373 -4.169 -9.827 1.00 69.38 96 PHE A C 1
ATOM 734 O O . PHE A 1 96 ? 12.484 -3.547 -10.886 1.00 69.38 96 PHE A O 1
ATOM 741 N N . GLU A 1 97 ? 13.357 -4.873 -9.262 1.00 67.62 97 GLU A N 1
ATOM 742 C CA . GLU A 1 97 ? 14.636 -5.188 -9.917 1.00 67.62 97 GLU A CA 1
ATOM 743 C C . GLU A 1 97 ? 15.560 -3.980 -10.141 1.00 67.62 97 GLU A C 1
ATOM 745 O O . GLU A 1 97 ? 16.539 -4.072 -10.867 1.00 67.62 97 GLU A O 1
ATOM 750 N N . GLY A 1 98 ? 15.281 -2.836 -9.506 1.00 65.94 98 GLY A N 1
ATOM 751 C CA . GLY A 1 98 ? 16.187 -1.681 -9.531 1.00 65.94 98 GLY A CA 1
ATOM 752 C C . GLY A 1 98 ? 16.192 -0.864 -10.828 1.00 65.94 98 GLY A C 1
ATOM 753 O O . GLY A 1 98 ? 16.712 0.244 -10.826 1.00 65.94 98 GLY A O 1
ATOM 754 N N . VAL A 1 99 ? 15.598 -1.363 -11.918 1.00 71.06 99 VAL A N 1
ATOM 755 C CA . VAL A 1 99 ? 15.775 -0.772 -13.260 1.00 71.06 99 VAL A CA 1
ATOM 756 C C . VAL A 1 99 ? 14.934 0.491 -13.484 1.00 71.06 99 VAL A C 1
ATOM 758 O O . VAL A 1 99 ? 15.338 1.371 -14.241 1.00 71.06 99 VAL A O 1
ATOM 761 N N . LYS A 1 100 ? 13.747 0.594 -12.867 1.00 78.25 100 LYS A N 1
ATOM 762 C CA . LYS A 1 100 ? 12.813 1.715 -13.078 1.00 78.25 100 LYS A CA 1
ATOM 763 C C . LYS A 1 100 ? 12.102 2.128 -11.795 1.00 78.25 100 LYS A C 1
ATOM 765 O O . LYS A 1 100 ? 11.687 1.281 -10.999 1.00 78.25 100 LYS A O 1
ATOM 770 N N . ASP A 1 101 ? 11.900 3.432 -11.648 1.00 83.88 101 ASP A N 1
ATOM 771 C CA . ASP A 1 101 ? 11.023 3.994 -10.627 1.00 83.88 101 ASP A CA 1
ATOM 772 C C . ASP A 1 101 ? 9.571 3.619 -10.945 1.00 83.88 101 ASP A C 1
ATOM 774 O O . ASP A 1 101 ? 9.132 3.685 -12.093 1.00 83.88 101 ASP A O 1
ATOM 778 N N . SER A 1 102 ? 8.837 3.160 -9.934 1.00 86.62 102 SER A N 1
ATOM 779 C CA . SER A 1 102 ? 7.465 2.670 -10.078 1.00 86.62 102 SER A CA 1
ATOM 780 C C . SER A 1 102 ? 6.569 3.365 -9.067 1.00 86.62 102 SER A C 1
ATOM 782 O O . SER A 1 102 ? 6.858 3.353 -7.872 1.00 86.62 102 SER A O 1
ATOM 784 N N . GLU A 1 103 ? 5.469 3.954 -9.523 1.00 88.81 103 GLU A N 1
ATOM 785 C CA . GLU A 1 103 ? 4.423 4.419 -8.615 1.00 88.81 103 GLU A CA 1
ATOM 786 C C . GLU A 1 103 ? 3.551 3.237 -8.211 1.00 88.81 103 GLU A C 1
ATOM 788 O O . GLU A 1 103 ? 3.050 2.493 -9.062 1.00 88.81 103 GLU A O 1
ATOM 793 N N . VAL A 1 104 ? 3.374 3.072 -6.907 1.00 90.25 104 VAL A N 1
ATOM 794 C CA . VAL A 1 104 ? 2.661 1.949 -6.310 1.00 90.25 104 VAL A CA 1
ATOM 795 C C . VAL A 1 104 ? 1.678 2.447 -5.260 1.00 90.25 104 VAL A C 1
ATOM 797 O O . VAL A 1 104 ? 1.936 3.403 -4.535 1.00 90.25 104 VAL A O 1
ATOM 800 N N . LEU A 1 105 ? 0.527 1.783 -5.177 1.00 91.81 105 LEU A N 1
ATOM 801 C CA . LEU A 1 105 ? -0.389 1.955 -4.045 1.00 91.81 105 LEU A CA 1
ATOM 802 C C . LEU A 1 105 ? 0.093 1.172 -2.811 1.00 91.81 105 LEU A C 1
ATOM 804 O O . LEU A 1 105 ? 0.729 0.127 -2.979 1.00 91.81 105 LEU A O 1
ATOM 808 N N . PRO A 1 106 ? -0.329 1.573 -1.599 1.00 91.94 106 PRO A N 1
ATOM 809 C CA . PRO A 1 106 ? -0.092 0.852 -0.349 1.00 91.94 106 PRO A CA 1
ATOM 810 C C . PRO A 1 106 ? -0.374 -0.654 -0.428 1.00 91.94 106 PRO A C 1
ATOM 812 O O . PRO A 1 106 ? 0.407 -1.452 0.079 1.00 91.94 106 PRO A O 1
ATOM 815 N N . ILE A 1 107 ? -1.426 -1.074 -1.142 1.00 92.19 107 ILE A N 1
ATOM 816 C CA . ILE A 1 107 ? -1.740 -2.500 -1.323 1.00 92.19 107 ILE A CA 1
ATOM 817 C C . ILE A 1 107 ? -0.669 -3.261 -2.125 1.00 92.19 107 ILE A C 1
ATOM 819 O O . ILE A 1 107 ? -0.373 -4.411 -1.816 1.00 92.19 107 ILE A O 1
ATOM 823 N N . HIS A 1 108 ? -0.040 -2.630 -3.123 1.00 91.12 108 HIS A N 1
ATOM 824 C CA . HIS A 1 108 ? 1.051 -3.247 -3.884 1.00 91.12 108 HIS A CA 1
ATOM 825 C C . HIS A 1 108 ? 2.278 -3.442 -2.986 1.00 91.12 108 HIS A C 1
ATOM 827 O O . HIS A 1 108 ? 2.910 -4.497 -3.026 1.00 91.12 108 HIS A O 1
ATOM 833 N N . GLU A 1 109 ? 2.592 -2.442 -2.155 1.00 90.19 109 GLU A N 1
ATOM 834 C CA . GLU A 1 109 ? 3.680 -2.519 -1.175 1.00 90.19 109 GLU A CA 1
ATOM 835 C C . GLU A 1 109 ? 3.419 -3.589 -0.117 1.00 90.19 109 GLU A C 1
ATOM 837 O O . GLU A 1 109 ? 4.320 -4.362 0.210 1.00 90.19 109 GLU A O 1
ATOM 842 N N . ALA A 1 110 ? 2.180 -3.669 0.374 1.00 92.06 110 ALA A N 1
ATOM 843 C CA . ALA A 1 110 ? 1.765 -4.684 1.326 1.00 92.06 110 ALA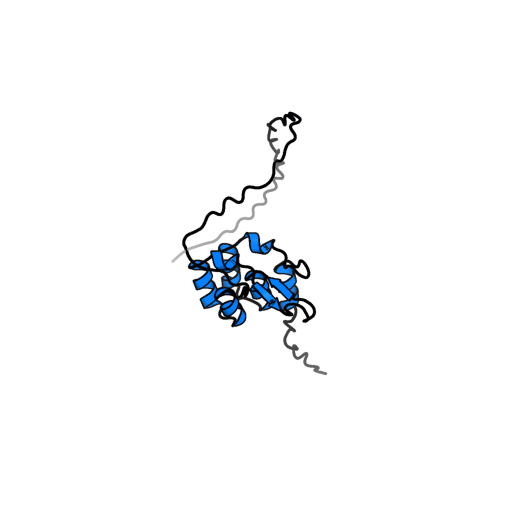 A CA 1
ATOM 844 C C . ALA A 1 110 ? 1.952 -6.081 0.725 1.00 92.06 110 ALA A C 1
ATOM 846 O O . ALA A 1 110 ? 2.675 -6.890 1.299 1.00 92.06 110 ALA A O 1
ATOM 847 N N . CYS A 1 111 ? 1.408 -6.337 -0.473 1.00 91.06 111 CYS A N 1
ATOM 848 C CA . CYS A 1 111 ? 1.558 -7.609 -1.186 1.00 91.06 111 CYS A CA 1
ATOM 849 C C . CYS A 1 111 ? 3.024 -8.008 -1.411 1.00 91.06 111 CYS A C 1
ATOM 851 O O . CYS A 1 111 ? 3.348 -9.194 -1.351 1.00 91.06 111 CYS A O 1
ATOM 853 N N . ALA A 1 112 ? 3.921 -7.039 -1.623 1.00 88.62 112 ALA A N 1
ATOM 854 C CA . ALA A 1 112 ? 5.346 -7.319 -1.773 1.00 88.62 112 ALA A CA 1
ATOM 855 C C . ALA A 1 112 ? 6.000 -7.864 -0.493 1.00 88.62 112 ALA A C 1
ATOM 857 O O . ALA A 1 112 ? 7.003 -8.572 -0.581 1.00 88.62 112 ALA A O 1
ATOM 858 N N . ARG A 1 113 ? 5.436 -7.550 0.679 1.00 88.44 113 ARG A N 1
ATOM 859 C CA . ARG A 1 113 ? 6.020 -7.794 2.006 1.00 88.44 113 ARG A CA 1
ATOM 860 C C . ARG A 1 113 ? 5.315 -8.882 2.819 1.00 88.44 113 ARG A C 1
ATOM 862 O O . ARG A 1 113 ? 5.594 -9.003 4.005 1.00 88.44 113 ARG A O 1
ATOM 869 N N . ARG A 1 114 ? 4.448 -9.688 2.194 1.00 86.44 114 ARG A N 1
ATOM 870 C CA . ARG A 1 114 ? 3.687 -10.772 2.854 1.00 86.44 114 ARG A CA 1
ATOM 871 C C . ARG A 1 114 ? 2.901 -10.252 4.071 1.00 86.44 114 ARG A C 1
ATOM 873 O O . ARG A 1 114 ? 3.247 -10.540 5.215 1.00 86.44 114 ARG A O 1
ATOM 880 N N . PRO A 1 115 ? 1.862 -9.453 3.817 1.00 88.62 115 PRO A N 1
ATOM 881 C CA . PRO A 1 115 ? 1.069 -8.845 4.869 1.00 88.62 115 PRO A CA 1
ATOM 882 C C . PRO A 1 115 ? 0.233 -9.906 5.587 1.00 88.62 115 PRO A C 1
ATOM 884 O O . PRO A 1 115 ? -0.086 -10.951 5.016 1.00 88.62 115 PRO A O 1
ATOM 887 N N . ILE A 1 116 ? -0.155 -9.615 6.827 1.00 92.00 116 ILE A N 1
ATOM 888 C CA . ILE A 1 116 ? -1.185 -10.402 7.514 1.00 92.00 116 ILE A CA 1
ATOM 889 C C . ILE A 1 116 ? -2.552 -10.179 6.834 1.00 92.00 116 ILE A C 1
ATOM 891 O O . ILE A 1 116 ? -2.782 -9.078 6.313 1.00 92.00 116 ILE A O 1
ATOM 895 N N . PRO A 1 117 ? -3.455 -11.177 6.819 1.00 91.44 117 PRO A N 1
ATOM 896 C CA . PRO A 1 117 ? -4.765 -11.063 6.171 1.00 91.44 117 PRO A CA 1
ATOM 897 C C . PRO A 1 117 ? -5.557 -9.832 6.624 1.00 91.44 117 PRO A C 1
ATOM 899 O O . PRO A 1 117 ? -6.080 -9.091 5.797 1.00 91.44 117 PRO A O 1
ATOM 902 N N . GLU A 1 118 ? -5.527 -9.530 7.921 1.00 94.19 118 GLU A N 1
ATOM 903 C CA . GLU A 1 118 ? -6.256 -8.414 8.524 1.00 94.19 118 GLU A CA 1
ATOM 904 C C . GLU A 1 118 ? -5.792 -7.055 7.979 1.00 94.19 118 GLU A C 1
ATOM 906 O O . GLU A 1 118 ? -6.584 -6.124 7.834 1.00 94.19 118 GLU A O 1
ATOM 911 N N . ALA A 1 119 ? -4.505 -6.927 7.643 1.00 92.81 119 ALA A N 1
ATOM 912 C CA . ALA A 1 119 ? -3.963 -5.704 7.061 1.00 92.81 119 ALA A CA 1
ATOM 913 C C . ALA A 1 119 ? 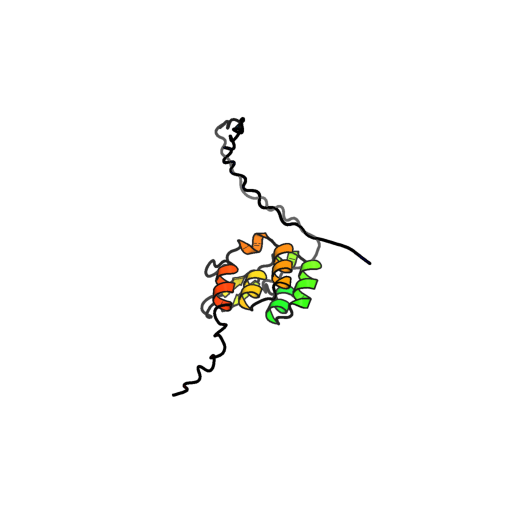-4.368 -5.542 5.590 1.00 92.81 119 ALA A C 1
ATOM 915 O O . ALA A 1 119 ? -4.597 -4.418 5.143 1.00 92.81 119 ALA A O 1
ATOM 916 N N . ILE A 1 120 ? -4.484 -6.645 4.841 1.00 92.75 120 ILE A N 1
ATOM 917 C CA . ILE A 1 120 ? -5.030 -6.618 3.478 1.00 92.75 120 ILE A CA 1
ATOM 918 C C . ILE A 1 120 ? -6.497 -6.222 3.502 1.00 92.75 120 ILE A C 1
ATOM 920 O O . ILE A 1 120 ? -6.886 -5.356 2.721 1.00 92.75 120 ILE A O 1
ATOM 924 N N . ASP A 1 121 ? -7.280 -6.790 4.415 1.00 94.06 121 ASP A N 1
ATOM 925 C CA . ASP A 1 121 ? -8.693 -6.456 4.556 1.00 94.06 121 ASP A CA 1
ATOM 926 C C . ASP A 1 121 ? -8.870 -4.981 4.921 1.00 94.06 121 ASP A C 1
ATOM 928 O O . ASP A 1 121 ? -9.658 -4.282 4.288 1.00 94.06 121 ASP A O 1
ATOM 932 N N . ALA A 1 122 ? -8.073 -4.454 5.856 1.00 94.19 122 ALA A N 1
ATOM 933 C CA . ALA A 1 122 ? -8.105 -3.034 6.205 1.00 94.19 122 ALA A CA 1
ATOM 934 C C . ALA A 1 122 ? -7.771 -2.123 5.005 1.00 94.19 122 ALA A C 1
ATOM 936 O O . ALA A 1 122 ? -8.475 -1.143 4.752 1.00 94.19 122 ALA A O 1
ATOM 937 N N . LEU A 1 123 ? -6.738 -2.464 4.226 1.00 92.06 123 LEU A N 1
ATOM 938 C CA . LEU A 1 123 ? -6.357 -1.722 3.017 1.00 92.06 123 LEU A CA 1
ATOM 939 C C . LEU A 1 123 ? -7.422 -1.816 1.915 1.00 92.06 123 LEU A C 1
ATOM 941 O O . LEU A 1 123 ? -7.691 -0.832 1.222 1.00 92.06 123 LEU A O 1
ATOM 945 N N . PHE A 1 1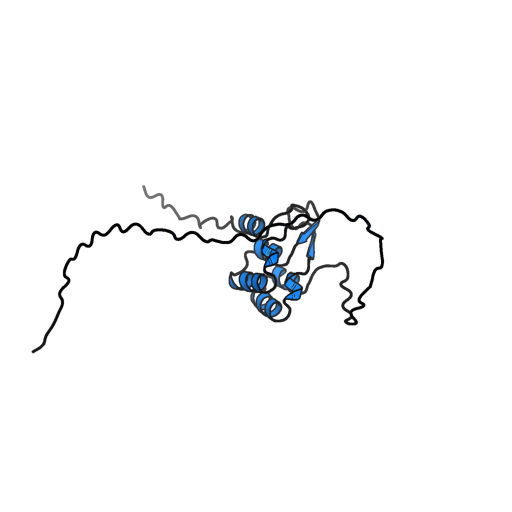24 ? -8.041 -2.985 1.758 1.00 93.56 124 PHE A N 1
ATOM 946 C CA . PHE A 1 124 ? -9.119 -3.212 0.804 1.00 93.56 124 PHE A CA 1
ATOM 947 C C . PHE A 1 124 ? -10.374 -2.423 1.174 1.00 93.56 124 PHE A C 1
ATOM 949 O O . PHE A 1 124 ? -10.944 -1.750 0.317 1.00 93.56 124 PHE A O 1
ATOM 956 N N . MET A 1 125 ? -10.767 -2.444 2.447 1.00 93.19 125 MET A N 1
ATOM 957 C CA . MET A 1 125 ? -11.913 -1.688 2.948 1.00 93.19 125 MET A CA 1
ATOM 958 C C . MET A 1 125 ? -11.699 -0.177 2.812 1.00 93.19 125 MET A C 1
ATOM 960 O O . MET A 1 125 ? -12.631 0.540 2.453 1.00 93.19 125 MET A O 1
ATOM 964 N N . ALA A 1 126 ? -10.471 0.308 3.019 1.00 93.00 126 ALA A N 1
ATOM 965 C CA . ALA A 1 126 ? -10.129 1.714 2.811 1.00 93.00 126 ALA A CA 1
ATOM 966 C C . ALA A 1 126 ? -10.196 2.127 1.328 1.00 93.00 126 ALA A C 1
ATOM 968 O O . ALA A 1 126 ? -10.678 3.215 1.001 1.00 93.00 126 ALA A O 1
ATOM 969 N N . HIS A 1 127 ? -9.727 1.275 0.408 1.00 92.56 127 HIS A N 1
ATOM 970 C CA . HIS A 1 127 ? -9.802 1.548 -1.026 1.00 92.56 127 HIS A CA 1
ATOM 971 C C . HIS A 1 127 ? -9.997 0.272 -1.872 1.00 92.56 127 HIS A C 1
ATOM 973 O O . HIS A 1 127 ? -9.021 -0.300 -2.364 1.00 92.56 127 HIS A O 1
ATOM 979 N N . PRO A 1 128 ? -11.243 -0.140 -2.169 1.00 91.50 128 PRO A N 1
ATOM 980 C CA . PRO A 1 128 ? -11.505 -1.430 -2.821 1.00 91.50 128 PRO A CA 1
ATOM 981 C C . PRO A 1 128 ? -11.089 -1.465 -4.297 1.00 91.50 128 PRO A C 1
ATOM 983 O O . PRO A 1 128 ? -10.730 -2.511 -4.839 1.00 91.50 128 PRO A O 1
ATOM 986 N N . LEU A 1 129 ? -11.068 -0.306 -4.963 1.00 90.00 129 LEU A N 1
ATOM 987 C CA . LEU A 1 129 ? -10.609 -0.199 -6.352 1.00 90.00 129 LEU A CA 1
ATOM 988 C C . LEU A 1 129 ? -9.094 -0.428 -6.492 1.00 90.00 129 LEU A C 1
ATOM 990 O O . LEU A 1 129 ? -8.624 -0.682 -7.603 1.00 90.00 129 LEU A O 1
ATOM 994 N N . SER A 1 130 ? -8.340 -0.397 -5.385 1.00 88.94 130 SER A N 1
ATOM 995 C CA . SER A 1 130 ? -6.889 -0.608 -5.373 1.00 88.94 130 SER A CA 1
ATOM 996 C C . SER A 1 130 ? -6.476 -1.986 -5.905 1.00 88.94 130 SER A C 1
ATOM 998 O O . SER A 1 130 ? -5.441 -2.094 -6.554 1.00 88.94 130 SER A O 1
ATOM 1000 N N . ILE A 1 131 ? -7.314 -3.021 -5.745 1.00 90.12 131 ILE A N 1
ATOM 1001 C CA . ILE A 1 131 ? -7.054 -4.378 -6.267 1.00 90.12 131 ILE A CA 1
ATOM 1002 C C . ILE A 1 131 ? -6.979 -4.397 -7.801 1.00 90.12 131 ILE A C 1
ATOM 1004 O O . ILE A 1 131 ? -6.282 -5.222 -8.392 1.00 90.12 131 ILE A O 1
ATOM 1008 N N . ARG A 1 132 ? -7.695 -3.483 -8.464 1.00 91.75 132 ARG A N 1
ATOM 1009 C CA . ARG A 1 132 ? -7.730 -3.365 -9.931 1.00 91.75 132 ARG A CA 1
ATOM 1010 C C . ARG A 1 132 ? -6.750 -2.316 -10.454 1.00 91.75 132 ARG A C 1
ATOM 1012 O O . ARG A 1 132 ? -6.610 -2.171 -11.670 1.00 91.75 132 ARG A O 1
ATOM 1019 N N . ALA A 1 133 ? -6.097 -1.579 -9.559 1.00 91.69 133 ALA A N 1
ATOM 1020 C CA . ALA A 1 133 ? -5.094 -0.601 -9.927 1.00 91.69 133 ALA A CA 1
ATOM 1021 C C . ALA A 1 133 ? -3.825 -1.316 -10.391 1.00 91.69 133 ALA A C 1
ATOM 1023 O O . ALA A 1 133 ? -3.413 -2.323 -9.824 1.00 91.69 133 ALA A O 1
ATOM 1024 N N . ARG A 1 134 ? -3.223 -0.791 -11.455 1.00 92.38 134 ARG A N 1
ATOM 1025 C CA . ARG A 1 134 ? -1.970 -1.295 -12.011 1.00 92.38 134 ARG A CA 1
ATOM 1026 C C . ARG A 1 134 ? -0.868 -0.315 -11.674 1.00 92.38 134 ARG A C 1
ATOM 1028 O O . ARG A 1 134 ? -1.042 0.873 -11.938 1.00 92.38 134 ARG A O 1
ATOM 1035 N N . GLU A 1 135 ? 0.245 -0.809 -11.153 1.00 89.06 135 GLU A N 1
ATOM 1036 C CA . GLU A 1 135 ? 1.419 0.036 -10.929 1.00 89.06 135 GLU A CA 1
ATOM 1037 C C . GLU A 1 135 ? 1.986 0.620 -12.237 1.00 89.06 135 GLU A C 1
ATOM 1039 O O . GLU A 1 135 ? 1.671 0.152 -13.335 1.00 89.06 135 GLU A O 1
ATOM 1044 N N . SER A 1 136 ? 2.755 1.702 -12.134 1.00 88.44 136 SER A N 1
ATOM 1045 C CA . SER A 1 136 ? 3.105 2.539 -13.291 1.00 88.44 136 SER A CA 1
ATOM 1046 C C . SER A 1 136 ? 4.135 1.911 -14.247 1.00 88.44 136 SER A C 1
ATOM 1048 O O . SER A 1 136 ? 4.000 2.035 -15.464 1.00 88.44 136 SER A O 1
ATOM 1050 N N . ALA A 1 137 ? 5.127 1.177 -13.740 1.00 85.88 137 ALA A N 1
ATOM 1051 C CA . ALA A 1 137 ? 6.283 0.724 -14.514 1.00 85.88 137 ALA A CA 1
ATOM 1052 C C . ALA A 1 137 ? 6.046 -0.565 -15.317 1.00 85.88 137 ALA A C 1
ATOM 1054 O O . ALA A 1 137 ? 6.391 -0.626 -16.496 1.00 85.88 137 ALA A O 1
ATOM 1055 N N . TYR A 1 138 ? 5.474 -1.601 -14.702 1.00 85.69 138 TYR A N 1
ATOM 1056 C CA . TYR A 1 138 ? 5.222 -2.909 -15.329 1.00 85.69 138 TYR A CA 1
ATOM 1057 C C . TYR A 1 138 ? 3.733 -3.259 -15.392 1.00 85.69 138 TYR A C 1
ATOM 1059 O O . TYR A 1 138 ? 3.373 -4.360 -15.816 1.00 85.69 138 TYR A O 1
ATOM 1067 N N . ARG A 1 139 ? 2.851 -2.335 -14.988 1.00 89.44 139 ARG A N 1
ATOM 1068 C CA . ARG A 1 139 ? 1.393 -2.487 -15.052 1.00 89.44 139 ARG A CA 1
ATOM 1069 C C . ARG A 1 139 ? 0.875 -3.703 -14.277 1.00 89.44 139 ARG A C 1
ATOM 1071 O O . ARG A 1 139 ? -0.183 -4.245 -14.607 1.00 89.44 139 ARG A O 1
ATOM 1078 N N . ARG A 1 140 ? 1.587 -4.119 -13.223 1.00 89.12 140 ARG A N 1
ATOM 1079 C CA . ARG A 1 140 ? 1.206 -5.264 -12.385 1.00 89.12 140 ARG A CA 1
ATOM 1080 C C . ARG A 1 140 ? 0.073 -4.913 -11.424 1.00 89.12 140 ARG A C 1
ATOM 1082 O O . ARG A 1 140 ? 0.073 -3.862 -10.795 1.00 89.12 140 ARG A O 1
ATOM 1089 N N . LEU A 1 141 ? -0.876 -5.836 -11.298 1.00 92.50 141 LEU A N 1
ATOM 1090 C CA . LEU A 1 141 ? -1.865 -5.840 -10.211 1.00 92.50 141 LEU A CA 1
ATOM 1091 C C . LEU A 1 141 ? -1.236 -6.321 -8.889 1.00 92.50 141 LEU A C 1
ATOM 1093 O O . LEU A 1 141 ? -0.271 -7.094 -8.947 1.00 92.50 141 LEU A O 1
ATOM 1097 N N . PRO A 1 142 ? -1.824 -5.994 -7.721 1.00 90.19 142 PRO A N 1
ATOM 1098 C CA . PRO A 1 142 ? -1.340 -6.447 -6.413 1.00 90.19 142 PRO A CA 1
ATOM 1099 C C . PRO A 1 142 ? -1.170 -7.969 -6.317 1.00 90.19 142 PRO A C 1
ATOM 1101 O O . PRO A 1 142 ? -0.178 -8.445 -5.771 1.00 90.19 142 PRO A O 1
ATOM 1104 N N . VAL A 1 143 ? -2.065 -8.742 -6.945 1.00 90.06 143 VAL A N 1
ATOM 1105 C CA . VAL A 1 143 ? -1.983 -10.213 -6.968 1.00 90.06 143 VAL A CA 1
ATOM 1106 C C . VAL A 1 143 ? -0.710 -10.735 -7.644 1.00 90.06 143 VAL A C 1
ATOM 1108 O O . VAL A 1 143 ? -0.088 -11.661 -7.135 1.00 90.06 143 VAL A O 1
ATOM 1111 N N . HIS A 1 144 ? -0.247 -10.109 -8.733 1.00 90.06 144 HIS A N 1
ATOM 1112 C CA . HIS A 1 144 ? 0.994 -10.528 -9.398 1.00 90.06 144 HIS A CA 1
ATOM 1113 C C . HIS A 1 144 ? 2.203 -10.341 -8.476 1.00 90.06 144 HIS A C 1
ATOM 1115 O O . HIS A 1 144 ? 3.139 -11.139 -8.490 1.00 90.06 144 HIS A O 1
ATOM 1121 N N . ILE A 1 145 ? 2.174 -9.278 -7.671 1.00 88.81 145 ILE A N 1
ATOM 1122 C CA . ILE A 1 145 ? 3.214 -8.970 -6.692 1.00 88.81 145 ILE A CA 1
ATOM 1123 C C . ILE A 1 145 ? 3.156 -9.980 -5.548 1.00 88.81 145 ILE A C 1
ATOM 1125 O O . ILE A 1 145 ? 4.183 -10.555 -5.202 1.00 88.81 145 ILE A O 1
ATOM 1129 N N . ALA A 1 146 ? 1.960 -10.251 -5.017 1.00 88.31 146 ALA A N 1
ATOM 1130 C CA . ALA A 1 146 ? 1.755 -11.229 -3.953 1.00 88.31 146 ALA A CA 1
ATOM 1131 C C . ALA A 1 146 ? 2.255 -12.624 -4.356 1.00 88.31 146 ALA A C 1
ATOM 1133 O O . ALA A 1 146 ? 2.964 -13.261 -3.583 1.00 88.31 146 ALA A O 1
ATOM 1134 N N . CYS A 1 147 ? 1.964 -13.079 -5.581 1.00 87.62 147 CYS A N 1
ATOM 1135 C CA . CYS A 1 147 ? 2.458 -14.361 -6.089 1.00 87.62 147 CYS A CA 1
ATOM 1136 C C . CYS A 1 147 ? 3.990 -14.392 -6.188 1.00 87.62 147 CYS A C 1
ATOM 1138 O O . CYS A 1 147 ? 4.613 -15.361 -5.755 1.00 87.62 147 CYS A O 1
ATOM 1140 N N . ARG A 1 148 ? 4.612 -13.318 -6.700 1.00 84.56 148 ARG A N 1
ATOM 1141 C CA . ARG A 1 148 ? 6.078 -13.207 -6.789 1.00 84.56 148 ARG A CA 1
ATOM 1142 C C . ARG A 1 148 ? 6.731 -13.222 -5.405 1.00 84.56 148 ARG A C 1
ATOM 1144 O O . ARG A 1 148 ? 7.748 -13.880 -5.219 1.00 84.56 148 ARG A O 1
ATOM 1151 N N . SER A 1 149 ? 6.146 -12.523 -4.437 1.00 79.00 149 SER A N 1
ATOM 1152 C CA . SER A 1 149 ? 6.681 -12.427 -3.077 1.00 79.00 149 SER A CA 1
ATOM 1153 C C . SER A 1 149 ? 6.365 -13.650 -2.212 1.00 79.00 149 SER A C 1
ATOM 1155 O O . SER A 1 149 ? 7.126 -13.966 -1.297 1.00 79.00 149 SER A O 1
ATOM 1157 N N . GLY A 1 150 ? 5.264 -14.356 -2.477 1.00 64.69 150 GLY A N 1
ATOM 1158 C CA . GLY A 1 150 ? 4.766 -15.502 -1.708 1.00 64.69 150 GLY A CA 1
ATOM 1159 C C . GLY A 1 150 ? 5.346 -16.864 -2.108 1.00 64.69 150 GLY A C 1
ATOM 1160 O O . GLY A 1 150 ? 5.297 -17.792 -1.307 1.00 64.69 150 GLY A O 1
ATOM 1161 N N . GLY A 1 151 ? 5.968 -16.991 -3.284 1.00 52.09 151 GLY A N 1
ATOM 1162 C CA . GLY A 1 151 ? 6.492 -18.259 -3.828 1.00 52.09 151 GLY A CA 1
ATOM 1163 C C . GLY A 1 151 ? 7.772 -18.814 -3.183 1.00 52.09 151 GLY A C 1
ATOM 1164 O O . GLY A 1 151 ? 8.482 -19.587 -3.814 1.00 52.09 151 GLY A O 1
ATOM 1165 N N . GLY A 1 152 ? 8.101 -18.408 -1.953 1.00 50.72 152 GLY A N 1
ATOM 1166 C CA . GLY A 1 152 ? 9.356 -18.756 -1.276 1.00 50.72 152 GLY A CA 1
ATOM 1167 C C . GLY A 1 152 ? 9.183 -19.470 0.060 1.00 50.72 152 GLY A C 1
ATOM 1168 O O . GLY A 1 152 ? 10.121 -19.486 0.852 1.00 50.72 152 GLY A O 1
ATOM 1169 N N . ALA A 1 153 ? 8.009 -20.030 0.359 1.00 49.31 153 ALA A N 1
ATOM 1170 C CA . ALA A 1 153 ? 7.940 -21.082 1.366 1.00 49.31 153 ALA A CA 1
ATOM 1171 C C . ALA A 1 153 ? 8.546 -22.343 0.739 1.00 49.31 153 ALA A C 1
ATOM 1173 O O . ALA A 1 153 ? 7.832 -23.218 0.259 1.00 49.31 153 ALA A O 1
ATOM 1174 N N . ARG A 1 154 ? 9.884 -22.414 0.696 1.00 48.47 154 ARG A N 1
ATOM 1175 C CA . ARG A 1 154 ? 10.556 -23.707 0.584 1.00 48.47 154 ARG A CA 1
ATOM 1176 C C . ARG A 1 154 ? 10.032 -24.505 1.780 1.00 48.47 154 ARG A C 1
ATOM 1178 O O . ARG A 1 154 ? 10.270 -24.047 2.903 1.00 48.47 154 ARG A O 1
ATOM 1185 N N . PRO A 1 155 ? 9.292 -25.613 1.596 1.00 57.97 155 PRO A N 1
ATOM 1186 C CA . PRO A 1 155 ? 8.977 -26.464 2.732 1.00 57.97 155 PRO A CA 1
ATOM 1187 C C . PRO A 1 155 ? 10.309 -26.787 3.427 1.00 57.97 155 PRO A C 1
ATOM 1189 O O . PRO A 1 155 ? 11.323 -26.943 2.729 1.00 57.97 155 PRO A O 1
ATOM 1192 N N . PRO A 1 156 ? 10.370 -26.796 4.774 1.00 63.12 156 PRO A N 1
ATOM 1193 C CA . PRO A 1 156 ? 11.580 -27.234 5.460 1.00 63.12 156 PRO A CA 1
ATOM 1194 C C . PRO A 1 156 ? 11.998 -28.563 4.824 1.00 63.12 156 PRO A C 1
ATOM 1196 O O . PRO A 1 156 ? 11.101 -29.347 4.503 1.00 63.12 156 PRO A O 1
ATOM 1199 N N . PRO A 1 157 ? 13.296 -28.801 4.550 1.00 66.12 157 PRO A N 1
ATOM 1200 C CA . PRO A 1 157 ? 13.722 -30.084 4.017 1.00 66.12 157 PRO A CA 1
ATOM 1201 C C . PRO A 1 157 ? 13.198 -31.139 4.985 1.00 66.12 157 PRO A C 1
ATOM 1203 O O . PRO A 1 157 ? 13.694 -31.261 6.103 1.00 66.12 157 PRO A O 1
ATOM 1206 N N . THR A 1 158 ? 12.126 -31.834 4.602 1.00 69.44 158 THR A N 1
ATOM 1207 C CA . THR A 1 158 ? 11.656 -32.989 5.343 1.00 69.44 158 THR A CA 1
ATOM 1208 C C . THR A 1 158 ? 12.838 -33.922 5.280 1.00 69.44 158 THR A C 1
ATOM 1210 O O . THR A 1 158 ? 13.233 -34.312 4.178 1.00 69.44 158 THR A O 1
ATOM 1213 N N . ALA A 1 159 ? 13.466 -34.157 6.429 1.00 59.56 159 ALA A N 1
ATOM 1214 C CA . ALA A 1 159 ? 14.530 -35.122 6.580 1.00 59.56 159 ALA A CA 1
ATOM 1215 C C . ALA A 1 159 ? 13.964 -36.466 6.115 1.00 59.56 159 ALA A C 1
ATOM 1217 O O . ALA A 1 159 ? 13.351 -37.206 6.879 1.00 59.56 159 ALA A O 1
ATOM 1218 N N . SER A 1 160 ? 14.084 -36.733 4.815 1.00 62.62 160 SER A N 1
ATOM 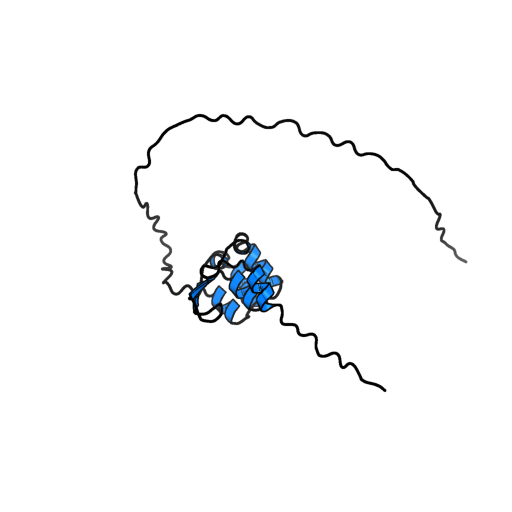1219 C CA . SER A 1 160 ? 13.875 -38.042 4.240 1.00 62.62 160 SER A CA 1
ATOM 1220 C C . SER A 1 160 ? 15.052 -38.838 4.764 1.00 62.62 160 SER A C 1
ATOM 1222 O O . SER A 1 160 ? 16.161 -38.777 4.233 1.00 62.62 160 SER A O 1
ATOM 1224 N N . GLY A 1 161 ? 14.819 -39.453 5.923 1.00 57.38 161 GLY A N 1
ATOM 1225 C CA . GLY A 1 161 ? 15.697 -40.441 6.499 1.00 57.38 161 GLY A CA 1
ATOM 1226 C C . GLY A 1 161 ? 15.914 -41.509 5.445 1.00 57.38 161 GLY A C 1
ATOM 1227 O O . GLY A 1 161 ? 15.029 -42.316 5.170 1.00 57.38 161 GLY A O 1
ATOM 1228 N N . ARG A 1 162 ? 17.099 -41.488 4.838 1.00 57.56 162 ARG A N 1
ATOM 1229 C CA . ARG A 1 162 ? 17.663 -42.659 4.183 1.00 57.56 162 ARG A CA 1
ATOM 1230 C C . ARG A 1 162 ? 18.012 -43.635 5.302 1.00 57.56 162 ARG A C 1
ATOM 1232 O O . ARG A 1 162 ? 19.091 -43.572 5.877 1.00 57.56 162 ARG A O 1
ATOM 1239 N N . GLY A 1 163 ? 17.029 -44.446 5.677 1.00 59.44 163 GLY A N 1
ATOM 1240 C CA . GLY A 1 163 ? 17.271 -45.745 6.284 1.00 59.44 163 GLY A CA 1
ATOM 1241 C C . GLY A 1 163 ? 17.491 -46.764 5.170 1.00 59.44 163 GLY A C 1
ATOM 1242 O O . GLY A 1 163 ? 16.770 -46.727 4.170 1.00 59.44 163 GLY A O 1
ATOM 1243 N N . GLY A 1 164 ? 18.477 -47.642 5.359 1.00 51.94 164 GLY A N 1
ATOM 1244 C CA . GLY A 1 164 ? 18.795 -48.763 4.473 1.00 51.94 164 GLY A CA 1
ATOM 1245 C C . GLY A 1 164 ? 20.228 -48.725 3.993 1.00 51.94 164 GLY A C 1
ATOM 1246 O O . GLY A 1 164 ? 20.451 -48.113 2.926 1.00 51.94 164 GLY A O 1
#

Radius of gyration: 28.36 Å; chains: 1; bounding box: 58×76×69 Å

Foldseek 3Di:
DDDDDDDDDDDDDDDDDDDDDDDDDDDDDDDDDDDDDDDDDDDPPPPPPPPDDPPPPQQCDPLNVCLVVLVLVVNLVCLVVPLVLQVGWHWDQCPDPRPDTKTAGSLLSNLLVVHDPSSNVSSCVSPVCQQVAAIDPPRDGSVVNNCVNVVPPPPDPPPPPPDD